Protein AF-A0A9X2KK76-F1 (afdb_monomer_lite)

pLDDT: mean 70.27, std 19.32, range [32.5, 95.31]

Foldseek 3Di:
DDDADPFHALQRLLVLLCVLCVVVVHDSQRLQVLVDVDSVVVSVVSNPGRGDDPLSVQQSVCVSVVHRRDDDPPPPPDDDDDDDDDDDDDDDDDDDDDDDDDDDDDDDDDDDDPDDDPPPPPPDDPDDDDDDPVVVVVVVVVPDDDDDDDDDDDDDPPDDPDDDDDDDD

Sequence (169 aa):
MTALPENPTGEQLIDALRVYGISTDRSLTTVARLLSPDPWTWINNIQRAEAPQPLTIARVAAVIAGETPPPQRKRTKYHPLAGTVPSPQPAPTPPAAVAAPAPARGKARPPAPVAAPPPRRDNRKPWTPPLTFEQQLERLQQGARLVEVRPLRRADHAFTLGGVGSGML

Organism: NCBI:txid2949092

Radius of gyration: 32.19 Å; chains: 1; bounding box: 77×58×58 Å

Secondary structure (DSSP, 8-state):
--PPPSS--HHHHHHHHHHHHHHTT--HHHHHHHH-SSHHHHHHHHHT-SS--HHHHHHHHHHHTTPPPPPP------------PPP---------------------PPPPP-PPPPP--------PPPPPHHHHHHHHHTTPPPPPPPPPPPPPTT-----------

Structure (mmCIF, N/CA/C/O backbone):
data_AF-A0A9X2KK76-F1
#
_entry.id   AF-A0A9X2KK76-F1
#
loop_
_atom_site.group_PDB
_atom_site.id
_atom_site.type_symbol
_atom_site.label_atom_id
_atom_site.label_alt_id
_atom_site.label_comp_id
_atom_site.label_asym_id
_atom_site.label_entity_id
_atom_site.label_seq_id
_atom_site.pdbx_PDB_ins_code
_atom_site.Cartn_x
_atom_site.Cartn_y
_atom_site.Cartn_z
_atom_site.occupancy
_atom_site.B_iso_or_equiv
_atom_site.auth_seq_id
_atom_site.auth_comp_id
_atom_site.auth_asym_id
_atom_site.auth_atom_id
_atom_site.pdbx_PDB_model_num
ATOM 1 N N . MET A 1 1 ? -14.941 6.636 12.648 1.00 54.25 1 MET A N 1
ATOM 2 C CA . MET A 1 1 ? -14.046 6.964 11.519 1.00 54.25 1 MET A CA 1
ATOM 3 C C . MET A 1 1 ? -12.806 7.618 12.100 1.00 54.25 1 MET A C 1
ATOM 5 O O . MET A 1 1 ? -12.943 8.652 12.737 1.00 54.25 1 MET A O 1
ATOM 9 N N . THR A 1 2 ? -11.638 6.983 12.000 1.00 62.31 2 THR A N 1
ATOM 10 C CA . THR A 1 2 ? -10.393 7.524 12.569 1.00 62.31 2 THR A CA 1
ATOM 11 C C . THR A 1 2 ? -9.871 8.610 11.634 1.00 62.31 2 THR A C 1
ATOM 13 O O . THR A 1 2 ? -9.440 8.304 10.524 1.00 62.31 2 THR A O 1
ATOM 16 N N . ALA A 1 3 ? -9.976 9.876 12.038 1.00 72.44 3 ALA A N 1
ATOM 17 C CA . ALA A 1 3 ? -9.419 10.987 11.273 1.00 72.44 3 ALA A CA 1
ATOM 18 C C . ALA A 1 3 ? -7.883 10.913 11.309 1.00 72.44 3 ALA A C 1
ATOM 20 O O . ALA A 1 3 ? -7.303 10.732 12.381 1.00 72.44 3 ALA A O 1
ATOM 21 N N . LEU A 1 4 ? -7.227 11.017 10.147 1.00 81.19 4 LEU A N 1
ATOM 22 C CA . LEU A 1 4 ? -5.766 11.093 10.083 1.00 81.19 4 LEU A CA 1
ATOM 23 C C . LEU A 1 4 ? -5.301 12.449 10.645 1.00 81.19 4 LEU A C 1
ATOM 25 O O . LEU A 1 4 ? -5.899 13.470 10.300 1.00 81.19 4 LEU A O 1
ATOM 29 N N . PRO A 1 5 ? -4.244 12.484 11.474 1.00 83.19 5 PRO A N 1
ATOM 30 C CA . PRO A 1 5 ? -3.634 13.740 11.902 1.00 83.19 5 PRO A CA 1
ATOM 31 C C . PRO A 1 5 ? -2.990 14.475 10.714 1.00 83.19 5 PRO A C 1
ATOM 33 O O . PRO A 1 5 ? -2.744 13.877 9.668 1.00 83.19 5 PRO A O 1
ATOM 36 N N . GLU A 1 6 ? -2.692 15.767 10.883 1.00 81.44 6 GLU A N 1
ATOM 37 C CA . GLU A 1 6 ? -2.176 16.639 9.811 1.00 81.44 6 GLU A CA 1
ATOM 38 C C . GLU A 1 6 ? -0.804 16.193 9.270 1.00 81.44 6 GLU A C 1
ATOM 40 O O . GLU A 1 6 ? -0.558 16.258 8.069 1.00 81.44 6 GLU A O 1
ATOM 45 N N . ASN A 1 7 ? 0.052 15.644 10.141 1.00 85.38 7 ASN A N 1
ATOM 46 C CA . ASN A 1 7 ? 1.339 15.039 9.788 1.00 85.38 7 ASN A CA 1
ATOM 47 C C . ASN A 1 7 ? 1.399 13.595 10.311 1.00 85.38 7 ASN A C 1
ATOM 49 O O . ASN A 1 7 ? 1.981 13.350 11.370 1.00 85.38 7 ASN A O 1
ATOM 53 N N . PRO A 1 8 ? 0.755 12.638 9.621 1.00 89.50 8 PRO A N 1
ATOM 54 C CA . PRO A 1 8 ? 0.704 11.264 10.080 1.00 89.50 8 PRO A CA 1
ATOM 55 C C . PRO A 1 8 ? 2.056 10.591 9.884 1.00 89.50 8 PRO A C 1
ATOM 57 O O . PRO A 1 8 ? 2.659 10.698 8.817 1.00 89.50 8 PRO A O 1
ATOM 60 N N . THR A 1 9 ? 2.509 9.844 10.884 1.00 93.88 9 THR A N 1
ATOM 61 C CA . THR A 1 9 ? 3.678 8.979 10.716 1.00 93.88 9 THR A CA 1
ATOM 62 C C . THR A 1 9 ? 3.337 7.796 9.815 1.00 93.88 9 THR A C 1
ATOM 64 O O . THR A 1 9 ? 2.172 7.440 9.604 1.00 93.88 9 THR A O 1
ATOM 67 N N . GLY A 1 10 ? 4.368 7.141 9.291 1.00 92.75 10 GLY A N 1
ATOM 68 C CA . GLY A 1 10 ? 4.218 5.911 8.531 1.00 92.75 10 GLY A CA 1
ATOM 69 C C . GLY A 1 10 ? 3.397 4.835 9.241 1.00 92.75 10 GLY A C 1
ATOM 70 O O . GLY A 1 10 ? 2.506 4.236 8.640 1.00 92.75 10 GLY A O 1
ATOM 71 N N . GLU A 1 11 ? 3.652 4.622 10.532 1.00 93.38 11 GLU A N 1
ATOM 72 C CA . GLU A 1 11 ? 2.912 3.659 11.355 1.00 93.38 11 GLU A CA 1
ATOM 73 C C . GLU A 1 11 ? 1.428 4.017 11.469 1.00 93.38 11 GLU A C 1
ATOM 75 O O . GLU A 1 11 ? 0.575 3.161 11.243 1.00 93.38 11 GLU A O 1
ATOM 80 N N . GLN A 1 12 ? 1.111 5.296 11.697 1.00 93.56 12 GLN A N 1
ATOM 81 C CA . GLN A 1 12 ? -0.272 5.772 11.787 1.00 93.56 12 GLN A CA 1
ATOM 82 C C . GLN A 1 12 ? -1.049 5.544 10.484 1.00 93.56 12 GLN A C 1
ATOM 84 O O . GLN A 1 12 ? -2.225 5.179 10.524 1.00 93.56 12 GLN A O 1
ATOM 89 N N . LEU A 1 13 ? -0.401 5.698 9.322 1.00 93.81 13 LEU A N 1
ATOM 90 C CA . LEU A 1 13 ? -1.020 5.370 8.034 1.00 93.81 13 LEU A CA 1
ATOM 91 C C . LEU A 1 13 ? -1.346 3.875 7.921 1.00 93.81 13 LEU A C 1
ATOM 93 O O . LEU A 1 13 ? -2.413 3.512 7.424 1.00 93.81 13 LEU A O 1
ATOM 97 N N . ILE A 1 14 ? -0.443 3.000 8.369 1.00 94.62 14 ILE A N 1
ATOM 98 C CA . ILE A 1 14 ? -0.654 1.548 8.315 1.00 94.62 14 I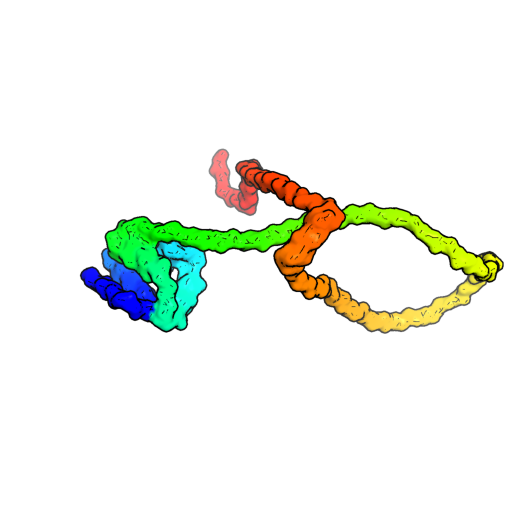LE A CA 1
ATOM 99 C C . ILE A 1 14 ? -1.748 1.113 9.288 1.00 94.62 14 ILE A C 1
ATOM 101 O O . ILE A 1 14 ? -2.596 0.298 8.917 1.00 94.62 14 ILE A O 1
ATOM 105 N N . ASP A 1 15 ? -1.778 1.671 10.493 1.00 94.44 15 ASP A N 1
ATOM 106 C CA . ASP A 1 15 ? -2.819 1.369 11.473 1.00 94.44 15 ASP A CA 1
ATOM 107 C C . ASP A 1 15 ? -4.195 1.830 10.992 1.00 94.44 15 ASP A C 1
ATOM 109 O O . ASP A 1 15 ? -5.159 1.066 11.073 1.00 94.44 15 ASP A O 1
ATOM 113 N N . ALA A 1 16 ? -4.289 3.012 10.377 1.00 93.94 16 ALA A N 1
ATOM 114 C CA . ALA A 1 16 ? -5.531 3.477 9.768 1.00 93.94 16 ALA A CA 1
ATOM 115 C C . ALA A 1 16 ? -6.031 2.518 8.670 1.00 93.94 16 ALA A C 1
ATOM 117 O O . ALA A 1 16 ? -7.217 2.183 8.626 1.00 93.94 16 ALA A O 1
ATOM 118 N N . LEU A 1 17 ? -5.128 2.003 7.827 1.00 94.00 17 LEU A N 1
ATOM 119 C CA . LEU A 1 17 ? -5.468 1.000 6.813 1.00 94.00 17 LEU A CA 1
ATOM 120 C C . LEU A 1 17 ? -5.881 -0.347 7.417 1.00 94.00 17 LEU A C 1
ATOM 122 O O . LEU A 1 17 ? -6.753 -1.012 6.859 1.00 94.00 17 LEU A O 1
ATOM 126 N N . ARG A 1 18 ? -5.289 -0.765 8.542 1.00 95.00 18 ARG A N 1
ATOM 127 C CA . ARG A 1 18 ? -5.706 -1.985 9.256 1.00 95.00 18 ARG A CA 1
ATOM 128 C C . ARG A 1 18 ? -7.113 -1.844 9.812 1.00 95.00 18 ARG A C 1
ATOM 130 O O . ARG A 1 18 ? -7.930 -2.729 9.584 1.00 95.00 18 ARG A O 1
ATOM 137 N N . VAL A 1 19 ? -7.404 -0.733 10.489 1.00 94.19 19 VAL A N 1
ATOM 138 C CA . VAL A 1 19 ? -8.742 -0.441 11.025 1.00 94.19 19 VAL A CA 1
ATOM 139 C C . VAL A 1 19 ? -9.772 -0.427 9.897 1.00 94.19 19 VAL A C 1
ATOM 141 O O . VAL A 1 19 ? -10.819 -1.064 10.005 1.00 94.19 19 VAL A O 1
ATOM 144 N N . TYR A 1 20 ? -9.450 0.228 8.781 1.00 93.50 20 TYR A N 1
ATOM 145 C CA . TYR A 1 20 ? -10.302 0.229 7.596 1.00 93.50 20 TYR A CA 1
ATOM 146 C C . TYR A 1 20 ? -10.505 -1.183 7.021 1.00 93.50 20 TYR A C 1
ATOM 148 O O . TYR A 1 20 ? -11.634 -1.578 6.725 1.00 93.50 20 TYR A O 1
ATOM 156 N N . GLY A 1 21 ? -9.437 -1.976 6.912 1.00 93.06 21 GLY A N 1
ATOM 157 C CA . GLY A 1 21 ? -9.505 -3.369 6.468 1.00 93.06 21 GLY A CA 1
ATOM 158 C C . GLY A 1 21 ? -10.448 -4.208 7.329 1.00 93.06 21 GLY A C 1
ATOM 159 O O . GLY A 1 21 ? -11.334 -4.862 6.791 1.00 93.06 21 GLY A O 1
ATOM 160 N N . ILE A 1 22 ? -10.345 -4.102 8.657 1.00 94.44 22 ILE A N 1
ATOM 161 C CA . ILE A 1 22 ? -11.247 -4.788 9.596 1.00 94.44 22 ILE A CA 1
ATOM 162 C C . ILE A 1 22 ? -12.703 -4.366 9.357 1.00 94.44 22 ILE A C 1
ATOM 164 O O . ILE A 1 22 ? -13.577 -5.220 9.268 1.00 94.44 22 ILE A O 1
ATOM 168 N N . SER A 1 23 ? -12.970 -3.066 9.187 1.00 93.31 23 SER A N 1
ATOM 169 C CA . SER A 1 23 ? -14.337 -2.571 8.951 1.00 93.31 23 SER A CA 1
ATOM 170 C C . SER A 1 23 ? -14.952 -3.009 7.619 1.00 93.31 23 SER A C 1
ATOM 172 O O . SER A 1 23 ? -16.171 -3.015 7.482 1.00 93.31 23 SER A O 1
ATOM 174 N N . THR A 1 24 ? -14.121 -3.369 6.639 1.00 92.62 24 THR A N 1
ATOM 175 C CA . THR A 1 24 ? -14.552 -3.777 5.293 1.00 92.62 24 THR A CA 1
ATOM 176 C C . THR A 1 24 ? -14.389 -5.274 5.041 1.00 92.62 24 THR A C 1
ATOM 178 O O . THR A 1 24 ? -14.591 -5.716 3.911 1.00 92.62 24 THR A O 1
ATOM 181 N N . ASP A 1 25 ? -14.017 -6.038 6.073 1.00 95.31 25 ASP A N 1
ATOM 182 C CA . ASP A 1 25 ? -13.665 -7.460 6.002 1.00 95.31 25 ASP A CA 1
ATOM 183 C C . ASP A 1 25 ? -12.613 -7.767 4.916 1.00 95.31 25 ASP A C 1
ATOM 185 O O . ASP A 1 25 ? -12.691 -8.715 4.134 1.00 95.31 25 ASP A O 1
ATOM 189 N N . ARG A 1 26 ? -11.604 -6.895 4.818 1.00 93.88 26 ARG A N 1
ATOM 190 C CA . ARG A 1 26 ? -10.489 -7.012 3.874 1.00 93.88 26 ARG A CA 1
ATOM 191 C C . ARG A 1 26 ? -9.169 -7.088 4.613 1.00 93.88 26 ARG A C 1
ATOM 193 O O . ARG A 1 26 ? -8.888 -6.330 5.538 1.00 93.88 26 ARG A O 1
ATOM 200 N N . SER A 1 27 ? -8.285 -7.953 4.125 1.00 94.44 27 SER A N 1
ATOM 201 C CA . SER A 1 27 ? -6.917 -7.997 4.631 1.00 94.44 27 SER A CA 1
ATOM 202 C C . SER A 1 27 ? -6.153 -6.715 4.281 1.00 94.44 27 SER A C 1
ATOM 204 O O . SER A 1 27 ? -6.342 -6.134 3.206 1.00 94.44 27 SER A O 1
ATOM 206 N N . LEU A 1 28 ? -5.218 -6.316 5.152 1.00 93.44 28 LEU A N 1
ATOM 207 C CA . LEU A 1 28 ? -4.330 -5.167 4.928 1.00 93.44 28 LEU A CA 1
ATOM 208 C C . LEU A 1 28 ? -3.657 -5.225 3.549 1.00 93.44 28 LEU A C 1
ATOM 210 O O . LEU A 1 28 ? -3.589 -4.226 2.840 1.00 93.44 28 LEU A O 1
ATOM 214 N N . THR A 1 29 ? -3.197 -6.408 3.140 1.00 93.62 29 THR A N 1
ATOM 215 C CA . THR A 1 29 ? -2.548 -6.619 1.841 1.00 93.62 29 THR A CA 1
ATOM 216 C C . THR A 1 29 ? -3.493 -6.337 0.672 1.00 93.62 29 THR A C 1
ATOM 218 O O . THR A 1 29 ? -3.061 -5.785 -0.338 1.00 93.62 29 THR A O 1
ATOM 221 N N . THR A 1 30 ? -4.778 -6.682 0.799 1.00 94.25 30 THR A N 1
ATOM 222 C CA . THR A 1 30 ? -5.793 -6.429 -0.237 1.00 94.25 30 THR A CA 1
ATOM 223 C C . THR A 1 30 ? -6.037 -4.937 -0.403 1.00 94.25 30 THR A C 1
ATOM 225 O O . THR A 1 30 ? -6.051 -4.438 -1.526 1.00 94.25 30 THR A O 1
ATOM 228 N N . VAL A 1 31 ? -6.147 -4.207 0.707 1.00 93.12 31 VAL A N 1
ATOM 229 C CA . VAL A 1 31 ? -6.288 -2.746 0.692 1.00 93.12 31 VAL A CA 1
ATOM 230 C C . VAL A 1 31 ? -5.020 -2.088 0.130 1.00 93.12 31 VAL A C 1
ATOM 232 O O . VAL A 1 31 ? -5.096 -1.232 -0.747 1.00 93.12 31 VAL A O 1
ATOM 235 N N . ALA A 1 32 ? -3.837 -2.546 0.545 1.00 92.81 32 ALA A N 1
ATOM 236 C CA . ALA A 1 32 ? -2.559 -2.017 0.073 1.00 92.81 32 ALA A CA 1
ATOM 237 C C . ALA A 1 32 ? -2.323 -2.234 -1.433 1.00 92.81 32 ALA A C 1
ATOM 239 O O . ALA A 1 32 ? -1.654 -1.415 -2.063 1.00 92.81 32 ALA A O 1
ATOM 240 N N . ARG A 1 33 ? -2.896 -3.279 -2.046 1.00 92.75 33 ARG A N 1
ATOM 241 C CA . ARG A 1 33 ? -2.832 -3.490 -3.507 1.00 92.75 33 ARG A CA 1
ATOM 242 C C . ARG A 1 33 ? -3.523 -2.390 -4.313 1.00 92.75 33 ARG A C 1
ATOM 244 O O . ARG A 1 33 ? -3.124 -2.137 -5.444 1.00 92.75 33 ARG A O 1
ATOM 251 N N . LEU A 1 34 ? -4.513 -1.705 -3.737 1.00 90.81 34 LEU A N 1
ATOM 252 C CA . LEU A 1 34 ? -5.137 -0.529 -4.360 1.00 90.81 34 LEU A CA 1
ATOM 253 C C . LEU A 1 34 ? -4.157 0.650 -4.436 1.00 90.81 34 LEU A C 1
ATOM 255 O O . LEU A 1 34 ? -4.257 1.522 -5.299 1.00 90.81 34 LEU A O 1
ATOM 259 N N . LEU A 1 35 ? -3.188 0.667 -3.521 1.00 90.94 35 LEU A N 1
ATOM 260 C CA . LEU A 1 35 ? -2.215 1.733 -3.359 1.00 90.94 35 LEU A CA 1
ATOM 261 C C . LEU A 1 35 ? -0.872 1.416 -4.015 1.00 90.94 35 LEU A C 1
ATOM 263 O O . LEU A 1 35 ? -0.148 2.337 -4.379 1.00 90.94 35 LEU A O 1
ATOM 267 N N . SER A 1 36 ? -0.488 0.159 -4.182 1.00 89.94 36 SER A N 1
ATOM 268 C CA . SER A 1 36 ? 0.805 -0.191 -4.764 1.00 89.94 36 SER A CA 1
ATOM 269 C C . SER A 1 36 ? 0.742 -1.543 -5.466 1.00 89.94 36 SER A C 1
ATOM 271 O O . SER A 1 36 ? 0.139 -2.468 -4.920 1.00 89.94 36 SER A O 1
ATOM 273 N N . PRO A 1 37 ? 1.411 -1.705 -6.625 1.00 88.62 37 PRO A N 1
ATOM 274 C CA . PRO A 1 37 ? 1.555 -3.014 -7.259 1.00 88.62 37 PRO A CA 1
ATOM 275 C C . PRO A 1 37 ? 2.308 -4.009 -6.364 1.00 88.62 37 PRO A C 1
ATOM 277 O O . PRO A 1 37 ? 1.961 -5.186 -6.333 1.00 88.62 37 PRO A O 1
ATOM 280 N N . ASP A 1 38 ? 3.276 -3.518 -5.584 1.00 92.00 38 ASP A N 1
ATOM 281 C CA . ASP A 1 38 ? 4.051 -4.302 -4.622 1.00 92.00 38 ASP A CA 1
ATOM 282 C C . ASP A 1 38 ? 3.655 -3.888 -3.191 1.00 92.00 38 ASP A C 1
ATOM 284 O O . ASP A 1 38 ? 4.259 -2.968 -2.622 1.00 92.00 38 ASP A O 1
ATOM 288 N N . PRO A 1 39 ? 2.611 -4.501 -2.597 1.00 92.12 39 PRO A N 1
ATOM 289 C CA . PRO A 1 39 ? 2.042 -4.045 -1.330 1.00 92.12 39 PRO A CA 1
ATOM 290 C C . PRO A 1 39 ? 3.001 -4.234 -0.150 1.00 92.12 39 PRO A C 1
ATOM 292 O O . PRO A 1 39 ? 3.112 -3.342 0.679 1.00 92.12 39 PRO A O 1
ATOM 295 N N . TRP A 1 40 ? 3.744 -5.343 -0.079 1.00 92.94 40 TRP A N 1
ATOM 296 C CA . TRP A 1 40 ? 4.627 -5.632 1.060 1.00 92.94 40 TRP A CA 1
ATOM 297 C C . TRP A 1 40 ? 5.815 -4.677 1.161 1.00 92.94 40 TRP A C 1
ATOM 299 O O . TRP A 1 40 ? 6.088 -4.131 2.227 1.00 92.94 40 TRP A O 1
ATOM 309 N N . THR A 1 41 ? 6.501 -4.432 0.045 1.00 92.12 41 THR A N 1
ATOM 310 C CA . THR A 1 41 ? 7.612 -3.475 -0.003 1.00 92.12 41 THR A CA 1
ATOM 311 C C . THR A 1 41 ? 7.129 -2.069 0.331 1.00 92.12 41 THR A C 1
ATOM 313 O O . THR A 1 41 ? 7.791 -1.347 1.069 1.00 92.12 41 THR A O 1
ATOM 316 N N . TRP A 1 42 ? 5.954 -1.689 -0.171 1.00 92.69 42 TRP A N 1
ATOM 317 C CA . TRP A 1 42 ? 5.350 -0.394 0.113 1.00 92.69 42 TRP A CA 1
ATOM 318 C C . TRP A 1 42 ? 4.958 -0.241 1.589 1.00 92.69 42 TRP A C 1
ATOM 320 O O . TRP A 1 42 ? 5.333 0.762 2.190 1.00 92.69 42 TRP A O 1
ATOM 330 N N . ILE A 1 43 ? 4.301 -1.245 2.188 1.00 94.06 43 ILE A N 1
ATOM 331 C CA . ILE A 1 43 ? 3.951 -1.260 3.619 1.00 94.06 43 ILE A CA 1
ATOM 332 C C . ILE A 1 43 ? 5.214 -1.094 4.466 1.00 94.06 43 ILE A C 1
ATOM 334 O O . ILE A 1 43 ? 5.265 -0.201 5.302 1.00 94.06 43 ILE A O 1
ATOM 338 N N . ASN A 1 44 ? 6.256 -1.890 4.208 1.00 92.94 44 ASN A N 1
ATOM 339 C CA . ASN A 1 44 ? 7.500 -1.836 4.981 1.00 92.94 44 ASN A CA 1
ATOM 340 C C . ASN A 1 44 ? 8.215 -0.486 4.847 1.00 92.94 44 ASN A C 1
ATOM 342 O O . ASN A 1 44 ? 8.744 0.036 5.827 1.00 92.94 44 ASN A O 1
ATOM 346 N N . ASN A 1 45 ? 8.240 0.083 3.640 1.00 91.88 45 ASN A N 1
ATOM 347 C CA . ASN A 1 45 ? 8.865 1.381 3.397 1.00 91.88 45 ASN A CA 1
ATOM 348 C C . ASN A 1 45 ? 8.103 2.512 4.084 1.00 91.88 45 ASN A C 1
ATOM 350 O O . ASN A 1 45 ? 8.728 3.422 4.618 1.00 91.88 45 ASN A O 1
ATOM 354 N N . ILE A 1 46 ? 6.771 2.457 4.072 1.00 92.50 46 ILE A N 1
ATOM 355 C CA . ILE A 1 46 ? 5.949 3.450 4.759 1.00 92.50 46 ILE A CA 1
ATOM 356 C C . ILE A 1 46 ? 6.072 3.300 6.254 1.00 92.50 46 ILE A C 1
ATOM 358 O O . ILE A 1 46 ? 6.290 4.303 6.906 1.00 92.50 46 ILE A O 1
ATOM 362 N N . GLN A 1 47 ? 5.994 2.089 6.795 1.00 91.62 47 GLN A N 1
ATOM 363 C CA . GLN A 1 47 ? 6.067 1.874 8.237 1.00 91.62 47 GLN A CA 1
ATOM 364 C C . GLN A 1 47 ? 7.356 2.451 8.844 1.00 91.62 47 GLN A C 1
ATOM 366 O O . GLN A 1 47 ? 7.336 2.960 9.954 1.00 91.62 47 GLN A O 1
ATOM 371 N N . ARG A 1 48 ? 8.465 2.424 8.094 1.00 88.38 48 ARG A N 1
ATOM 372 C CA . ARG A 1 48 ? 9.757 2.999 8.504 1.00 88.38 48 ARG A CA 1
ATOM 373 C C . ARG A 1 48 ? 9.877 4.509 8.279 1.00 88.38 48 ARG A C 1
ATOM 375 O O . ARG A 1 48 ? 10.881 5.092 8.674 1.00 88.38 48 ARG A O 1
ATOM 382 N N . ALA A 1 49 ? 8.929 5.132 7.586 1.00 90.19 49 ALA A N 1
ATOM 383 C CA . ALA A 1 49 ? 8.987 6.548 7.262 1.00 90.19 49 ALA A CA 1
ATOM 384 C C . ALA A 1 49 ? 8.452 7.389 8.427 1.00 90.19 49 ALA A C 1
ATOM 386 O O . ALA A 1 49 ? 7.279 7.293 8.786 1.00 90.19 49 ALA A O 1
ATOM 387 N N . GLU A 1 50 ? 9.296 8.269 8.962 1.00 88.00 50 GLU A N 1
ATOM 388 C CA . GLU A 1 50 ? 8.885 9.253 9.971 1.00 88.00 50 GLU A CA 1
ATOM 389 C C . GLU A 1 50 ? 7.904 10.277 9.383 1.00 88.00 50 GLU A C 1
ATOM 391 O O . GLU A 1 50 ? 6.893 10.593 10.004 1.00 88.00 50 GLU A O 1
ATOM 396 N N . ALA A 1 51 ? 8.162 10.725 8.149 1.00 90.00 51 ALA A N 1
ATOM 397 C CA . ALA A 1 51 ? 7.334 11.679 7.416 1.00 90.00 51 ALA A CA 1
ATOM 398 C C . ALA A 1 51 ? 7.002 11.143 6.004 1.00 90.00 51 ALA A C 1
ATOM 400 O O . ALA A 1 51 ? 7.813 11.262 5.076 1.00 90.00 51 ALA A O 1
ATOM 401 N N . PRO A 1 52 ? 5.835 10.505 5.809 1.00 88.56 52 PRO A N 1
ATOM 402 C CA . PRO A 1 52 ? 5.406 10.023 4.505 1.00 88.56 52 PRO A CA 1
ATOM 403 C C . PRO A 1 52 ? 5.118 11.181 3.539 1.00 88.56 52 PRO A C 1
ATOM 405 O O . PRO A 1 52 ? 4.677 12.261 3.917 1.00 88.56 52 PRO A O 1
ATOM 408 N N . GLN A 1 53 ? 5.347 10.934 2.248 1.00 89.00 53 GLN A N 1
ATOM 409 C CA . GLN A 1 53 ? 5.101 11.921 1.193 1.00 89.00 53 GLN A CA 1
ATOM 410 C C . GLN A 1 53 ? 3.625 12.371 1.173 1.00 89.00 53 GLN A C 1
ATOM 412 O O . GLN A 1 53 ? 2.746 11.512 1.295 1.00 89.00 53 GLN A O 1
ATOM 417 N N . PRO A 1 54 ? 3.318 13.652 0.884 1.00 88.94 54 PRO A N 1
ATOM 418 C CA . PRO A 1 54 ? 1.938 14.152 0.831 1.00 88.94 54 PRO A CA 1
ATOM 419 C C . PRO A 1 54 ? 1.030 13.357 -0.114 1.00 88.94 54 PRO A C 1
ATOM 421 O O . PRO A 1 54 ? -0.123 13.073 0.202 1.00 88.94 54 PRO A O 1
ATOM 424 N N . LEU A 1 55 ? 1.569 12.905 -1.253 1.00 90.56 55 LEU A N 1
ATOM 425 C CA . LEU A 1 55 ? 0.834 12.049 -2.188 1.00 90.56 55 LEU A CA 1
ATOM 426 C C . LEU A 1 55 ? 0.447 10.702 -1.558 1.00 90.56 55 LEU A C 1
ATOM 428 O O . LEU A 1 55 ? -0.625 10.176 -1.836 1.00 90.56 55 LEU A O 1
ATOM 432 N N . THR A 1 56 ? 1.312 10.124 -0.729 1.00 91.88 56 THR A N 1
ATOM 433 C CA . THR A 1 56 ? 1.017 8.877 -0.015 1.00 91.88 56 THR A CA 1
ATOM 434 C C . THR A 1 56 ? -0.121 9.091 0.975 1.00 91.88 56 THR A C 1
ATOM 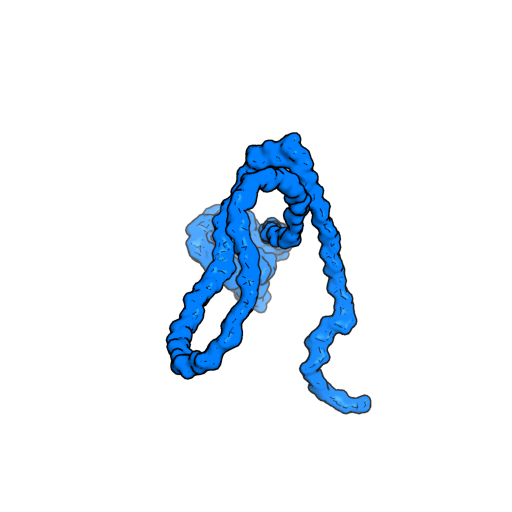436 O O . THR A 1 56 ? -1.055 8.292 0.988 1.00 91.88 56 THR A O 1
ATOM 439 N N . ILE A 1 57 ? -0.078 10.190 1.733 1.00 91.94 57 ILE A N 1
ATOM 440 C CA . ILE A 1 57 ? -1.120 10.568 2.695 1.00 91.94 57 ILE A CA 1
ATOM 441 C C . ILE A 1 57 ? -2.463 10.736 1.977 1.00 91.94 57 ILE A C 1
ATOM 443 O O . ILE A 1 57 ? -3.436 10.083 2.344 1.00 91.94 57 ILE A O 1
ATOM 447 N N . ALA A 1 58 ? -2.499 11.517 0.893 1.00 91.38 58 ALA A N 1
ATOM 448 C CA . ALA A 1 58 ? -3.710 11.745 0.105 1.00 91.38 58 ALA A CA 1
ATOM 449 C C . ALA A 1 58 ? -4.319 10.442 -0.438 1.00 91.38 58 ALA A C 1
ATOM 451 O O . ALA A 1 58 ? -5.535 10.270 -0.454 1.00 91.38 58 ALA A O 1
ATOM 452 N N . ARG A 1 59 ? -3.482 9.485 -0.855 1.00 92.44 59 ARG A N 1
ATOM 453 C CA . ARG A 1 59 ? -3.953 8.185 -1.355 1.00 92.44 59 ARG A CA 1
ATOM 454 C C . ARG A 1 59 ? -4.539 7.312 -0.254 1.00 92.44 59 ARG A C 1
ATOM 456 O O . ARG A 1 59 ? -5.547 6.655 -0.492 1.00 92.44 59 ARG A O 1
ATOM 463 N N . VAL A 1 60 ? -3.924 7.304 0.927 1.00 92.06 60 VAL A N 1
ATOM 464 C CA . VAL A 1 60 ? -4.462 6.591 2.093 1.00 92.06 60 VAL A CA 1
ATOM 465 C C . VAL A 1 60 ? -5.787 7.215 2.529 1.00 92.06 60 VAL A C 1
ATOM 467 O O . VAL A 1 60 ? -6.755 6.485 2.730 1.00 92.06 60 VAL A O 1
ATOM 470 N N . ALA A 1 61 ? -5.861 8.546 2.587 1.00 91.62 61 ALA A N 1
ATOM 471 C CA . ALA A 1 61 ? -7.086 9.269 2.910 1.00 91.62 61 ALA A CA 1
ATOM 472 C C . ALA A 1 61 ? -8.227 8.937 1.933 1.00 91.62 61 ALA A C 1
ATOM 474 O O . ALA A 1 61 ? -9.317 8.590 2.380 1.00 91.62 61 ALA A O 1
ATOM 475 N N . ALA A 1 62 ? -7.957 8.940 0.622 1.00 91.81 62 ALA A N 1
ATOM 476 C CA . ALA A 1 62 ? -8.940 8.566 -0.397 1.00 91.81 62 ALA A CA 1
ATOM 477 C C . ALA A 1 62 ? -9.481 7.141 -0.186 1.00 91.81 62 ALA A C 1
ATOM 479 O O . ALA A 1 62 ? -10.688 6.930 -0.210 1.00 91.81 62 ALA A O 1
ATOM 480 N N . VAL A 1 63 ? -8.610 6.165 0.099 1.00 92.19 63 VAL A N 1
ATOM 481 C CA . VAL A 1 63 ? -9.043 4.779 0.352 1.00 92.19 63 VAL A CA 1
ATOM 482 C C . VAL A 1 63 ? -9.925 4.675 1.594 1.00 92.19 63 VAL A C 1
ATOM 484 O O . VAL A 1 63 ? -10.942 3.989 1.557 1.00 92.19 63 VAL A O 1
ATOM 487 N N . ILE A 1 64 ? -9.572 5.371 2.675 1.00 90.88 64 ILE A N 1
ATOM 488 C CA . ILE A 1 64 ? -10.369 5.373 3.911 1.00 90.88 64 ILE A CA 1
ATOM 489 C C . ILE A 1 64 ? -11.734 6.037 3.683 1.00 90.88 64 ILE A C 1
ATOM 491 O O . ILE A 1 64 ? -12.735 5.571 4.224 1.00 90.88 64 ILE A O 1
ATOM 495 N N . ALA A 1 65 ? -11.788 7.076 2.847 1.00 90.25 65 ALA A N 1
ATOM 496 C CA . ALA A 1 65 ? -13.027 7.723 2.420 1.00 90.25 65 ALA A CA 1
ATOM 497 C C . ALA A 1 65 ? -13.865 6.867 1.445 1.00 90.25 65 ALA A C 1
ATOM 499 O O . ALA A 1 65 ? -15.005 7.217 1.151 1.00 90.25 65 ALA A O 1
ATOM 500 N N . GLY A 1 66 ? -13.333 5.740 0.955 1.00 88.19 66 GLY A N 1
ATOM 501 C CA . GLY A 1 66 ? -13.985 4.904 -0.057 1.00 88.19 66 GLY A CA 1
ATOM 502 C C . GLY A 1 66 ? -13.893 5.464 -1.481 1.00 88.19 66 GLY A C 1
ATOM 503 O O . GLY A 1 66 ? -14.590 4.989 -2.375 1.00 88.19 66 GLY A O 1
ATOM 504 N N . GLU A 1 67 ? -13.034 6.455 -1.707 1.00 89.00 67 GLU A N 1
ATOM 505 C CA . GLU A 1 67 ? -12.791 7.074 -3.005 1.00 89.00 67 GLU A CA 1
ATOM 506 C C . GLU A 1 67 ? -11.709 6.333 -3.802 1.00 89.00 67 GLU A C 1
ATOM 508 O O . GLU A 1 67 ? -10.910 5.548 -3.281 1.00 89.00 67 GLU A O 1
ATOM 513 N N . THR A 1 68 ? -11.654 6.606 -5.107 1.00 87.50 68 THR A N 1
ATOM 514 C CA . THR A 1 68 ? -10.586 6.065 -5.954 1.00 87.50 68 THR A CA 1
ATOM 515 C C . THR A 1 68 ? -9.281 6.819 -5.674 1.00 87.50 68 THR A C 1
ATOM 517 O O . THR A 1 68 ? -9.242 8.038 -5.846 1.00 87.50 68 THR A O 1
ATOM 520 N N . PRO A 1 69 ? -8.189 6.137 -5.278 1.00 88.25 69 PRO A N 1
ATOM 521 C CA . PRO A 1 69 ? -6.940 6.812 -4.955 1.00 88.25 69 PRO A CA 1
ATOM 522 C C . PRO A 1 69 ? -6.325 7.462 -6.203 1.00 88.25 69 PRO A C 1
ATOM 524 O O . PRO A 1 69 ? -6.375 6.876 -7.291 1.00 88.25 69 PRO A O 1
ATOM 527 N N . PRO A 1 70 ? -5.673 8.633 -6.069 1.00 85.06 70 PRO A N 1
ATOM 528 C CA . PRO A 1 70 ? -5.062 9.302 -7.205 1.00 85.06 70 PRO A CA 1
ATOM 529 C C . PRO A 1 70 ? -3.987 8.429 -7.873 1.00 85.06 70 PRO A C 1
ATOM 531 O O . PRO A 1 70 ? -3.326 7.607 -7.209 1.00 85.06 70 PRO A O 1
ATOM 534 N N . PRO A 1 71 ? -3.800 8.600 -9.198 1.00 83.25 71 PRO A N 1
ATOM 535 C CA . PRO A 1 71 ? -2.947 7.739 -9.994 1.00 83.25 71 PRO A CA 1
ATOM 536 C C . PRO A 1 71 ? -1.504 7.798 -9.505 1.00 83.25 71 PRO A C 1
ATOM 538 O O . PRO A 1 71 ? -0.909 8.859 -9.305 1.00 83.25 71 PRO A O 1
ATOM 541 N N . GLN A 1 72 ? -0.916 6.619 -9.343 1.00 72.31 72 GLN A N 1
ATOM 542 C CA . GLN A 1 72 ? 0.489 6.496 -9.003 1.00 72.31 72 GLN A CA 1
ATOM 543 C C . GLN A 1 72 ? 1.318 6.890 -10.230 1.00 72.31 72 GLN A C 1
ATOM 545 O O . GLN A 1 72 ? 1.152 6.312 -11.308 1.00 72.31 72 GLN A O 1
ATOM 550 N N . ARG A 1 73 ? 2.231 7.859 -10.083 1.00 67.50 73 ARG A N 1
ATOM 551 C CA . ARG A 1 73 ? 3.219 8.150 -11.128 1.00 67.50 73 ARG A CA 1
ATOM 552 C C . ARG A 1 73 ? 4.064 6.895 -11.335 1.00 67.50 73 ARG A C 1
ATOM 554 O O . ARG A 1 73 ? 4.927 6.582 -10.517 1.00 67.50 73 ARG A O 1
ATOM 561 N N . LYS A 1 74 ? 3.797 6.149 -12.410 1.00 61.62 74 LYS A N 1
ATOM 562 C CA . LYS A 1 74 ? 4.629 5.010 -12.798 1.00 61.62 74 LYS A CA 1
ATOM 563 C C . LYS A 1 74 ? 6.033 5.551 -13.045 1.00 61.62 74 LYS A C 1
ATOM 565 O O . LYS A 1 74 ? 6.236 6.348 -13.956 1.00 61.62 74 LYS A O 1
ATOM 570 N N . ARG A 1 75 ? 7.002 5.128 -12.230 1.00 55.25 75 ARG A N 1
ATOM 571 C CA . ARG A 1 75 ? 8.416 5.288 -12.568 1.00 55.25 75 ARG A CA 1
ATOM 572 C C . ARG A 1 75 ? 8.646 4.456 -13.824 1.00 55.25 75 ARG A C 1
ATOM 574 O O . ARG A 1 75 ? 8.719 3.231 -13.750 1.00 55.25 75 ARG A O 1
ATOM 581 N N . THR A 1 76 ? 8.702 5.103 -14.979 1.00 50.94 76 THR A N 1
ATOM 582 C CA . THR A 1 76 ? 9.196 4.494 -16.209 1.00 50.94 76 THR A CA 1
ATOM 583 C C . THR A 1 76 ? 10.624 4.038 -15.932 1.00 50.94 76 THR A C 1
ATOM 585 O O . THR A 1 76 ? 11.542 4.848 -15.816 1.00 50.94 76 THR A O 1
ATOM 588 N N . LYS A 1 77 ? 10.814 2.727 -15.739 1.00 52.84 77 LYS A N 1
ATOM 589 C CA . LYS A 1 77 ? 12.145 2.122 -15.759 1.00 52.84 77 LYS A CA 1
ATOM 590 C C . LYS A 1 77 ? 12.678 2.332 -17.173 1.00 52.84 77 LYS A C 1
ATOM 592 O O . LYS A 1 77 ? 12.180 1.715 -18.110 1.00 52.84 77 LYS A O 1
ATOM 597 N N . TYR A 1 78 ? 13.644 3.229 -17.331 1.00 47.53 78 TYR A N 1
ATOM 598 C CA . TYR A 1 78 ? 14.425 3.311 -18.558 1.00 47.53 78 TYR A CA 1
ATOM 599 C C . TYR A 1 78 ? 15.124 1.958 -18.762 1.00 47.53 78 TYR A C 1
ATOM 601 O O . TYR A 1 78 ? 16.020 1.599 -18.002 1.00 47.53 78 TYR A O 1
ATOM 609 N N . HIS A 1 79 ? 14.685 1.192 -19.759 1.00 47.03 79 HIS A N 1
ATOM 610 C CA . HIS A 1 79 ? 15.457 0.090 -20.324 1.00 47.03 79 HIS A CA 1
ATOM 611 C C . HIS A 1 79 ? 16.390 0.685 -21.388 1.00 47.03 79 HIS A C 1
ATOM 613 O O . HIS A 1 79 ? 15.879 1.162 -22.402 1.00 47.03 79 HIS A O 1
ATOM 619 N N . PRO A 1 80 ? 17.726 0.675 -21.231 1.00 48.53 80 PRO A N 1
ATOM 620 C CA . PRO A 1 80 ? 18.595 0.921 -22.370 1.00 48.53 80 PRO A CA 1
ATOM 621 C C . PRO A 1 80 ? 18.613 -0.353 -23.230 1.00 48.53 80 PRO A C 1
ATOM 623 O O . PRO A 1 80 ? 19.089 -1.401 -22.794 1.00 48.53 80 PRO A O 1
ATOM 626 N N . LEU A 1 81 ? 18.039 -0.288 -24.433 1.00 49.31 81 LEU A N 1
ATOM 627 C CA . LEU A 1 81 ? 18.167 -1.342 -25.442 1.00 49.31 81 LEU A CA 1
ATOM 628 C C . LEU A 1 81 ? 19.576 -1.319 -26.059 1.00 49.31 81 LEU A C 1
ATOM 630 O O . LEU A 1 81 ? 20.204 -0.273 -26.198 1.00 49.31 81 LEU A O 1
ATOM 634 N N . ALA A 1 82 ? 20.064 -2.506 -26.398 1.00 46.34 82 ALA A N 1
ATOM 635 C CA . ALA A 1 82 ? 21.376 -2.782 -26.966 1.00 46.34 82 ALA A CA 1
ATOM 636 C C . ALA A 1 82 ? 21.515 -2.411 -28.465 1.00 46.34 82 ALA A C 1
ATOM 638 O O . ALA A 1 82 ? 20.543 -2.519 -29.206 1.00 46.34 82 ALA A O 1
ATOM 639 N N . GLY A 1 83 ? 22.761 -2.118 -28.894 1.00 48.12 83 GLY A N 1
ATOM 640 C CA . GLY A 1 83 ? 23.252 -2.047 -30.297 1.00 48.12 83 GLY A CA 1
ATOM 641 C C . GLY A 1 83 ? 23.069 -0.669 -30.960 1.00 48.12 83 GLY A C 1
ATOM 642 O O . GLY A 1 83 ? 22.023 -0.069 -30.792 1.00 48.12 83 GLY A O 1
ATOM 643 N N . THR A 1 84 ? 23.998 -0.052 -31.707 1.00 41.78 84 THR A N 1
ATOM 644 C CA . THR A 1 84 ? 24.997 -0.569 -32.664 1.00 41.78 84 THR A CA 1
ATOM 645 C C . THR A 1 84 ? 25.963 0.580 -33.039 1.00 41.78 84 THR A C 1
ATOM 647 O O . THR A 1 84 ? 25.510 1.700 -33.258 1.00 41.78 84 THR A O 1
ATOM 650 N N . VAL A 1 85 ? 27.277 0.332 -33.123 1.00 51.28 85 VAL A N 1
ATOM 651 C CA . VAL A 1 85 ? 28.306 1.299 -33.584 1.00 51.28 85 VAL A CA 1
ATOM 652 C C . VAL A 1 85 ? 28.599 1.052 -35.075 1.00 51.28 85 VAL A C 1
ATOM 654 O O . VAL A 1 85 ? 28.789 -0.115 -35.423 1.00 51.28 85 VAL A O 1
ATOM 657 N N . PRO A 1 86 ? 28.674 2.065 -35.964 1.00 45.06 86 PRO A N 1
ATOM 658 C CA . PRO A 1 86 ? 29.205 1.882 -37.312 1.00 45.06 86 PRO A CA 1
ATOM 659 C C . PRO A 1 86 ? 30.734 2.053 -37.339 1.00 45.06 86 PRO A C 1
ATOM 661 O O . PRO A 1 86 ? 31.294 2.953 -36.716 1.00 45.06 86 PRO A O 1
ATOM 664 N N . SER A 1 87 ? 31.398 1.165 -38.076 1.00 54.75 87 SER A N 1
ATOM 665 C CA . SER A 1 87 ? 32.837 1.182 -38.374 1.00 54.75 87 SER A CA 1
ATOM 666 C C . SER A 1 87 ? 33.225 2.365 -39.278 1.00 54.75 87 SER A C 1
ATOM 668 O O . SER A 1 87 ? 32.435 2.721 -40.153 1.00 54.75 87 SER A O 1
ATOM 670 N N . PRO A 1 88 ? 34.470 2.870 -39.191 1.00 47.03 88 PRO A N 1
ATOM 671 C CA . PRO A 1 88 ? 35.158 3.349 -40.389 1.00 47.03 88 PRO A CA 1
ATOM 672 C C . PRO A 1 88 ? 36.566 2.747 -40.573 1.00 47.03 88 PRO A C 1
ATOM 674 O O . PRO A 1 88 ? 37.185 2.230 -39.647 1.00 47.03 88 PRO A O 1
ATOM 677 N N . GLN A 1 89 ? 36.999 2.774 -41.832 1.00 49.12 89 GLN A N 1
ATOM 678 C CA . GLN A 1 89 ? 38.108 2.060 -42.488 1.00 49.12 89 GLN A CA 1
ATOM 679 C C . GLN A 1 89 ? 39.382 2.980 -42.590 1.00 49.12 89 GLN A C 1
ATOM 681 O O . GLN A 1 89 ? 39.421 3.970 -41.868 1.00 49.12 89 GLN A O 1
ATOM 686 N N . PRO A 1 90 ? 40.438 2.719 -43.409 1.00 61.19 90 PRO A N 1
ATOM 687 C CA . PRO A 1 90 ? 41.775 2.230 -42.999 1.00 61.19 90 PRO A CA 1
ATOM 688 C C . PRO A 1 90 ? 43.013 3.152 -43.286 1.00 61.19 90 PRO A C 1
ATOM 690 O O . PRO A 1 90 ? 42.891 4.145 -43.993 1.00 61.19 90 PRO A O 1
ATOM 693 N N . ALA A 1 91 ? 44.210 2.667 -42.862 1.00 49.78 91 ALA A N 1
ATOM 694 C CA . ALA A 1 91 ? 45.607 2.888 -43.365 1.00 49.78 91 ALA A CA 1
ATOM 695 C C . ALA A 1 91 ? 46.359 4.203 -42.971 1.00 49.78 91 ALA A C 1
ATOM 697 O O . ALA A 1 91 ? 45.683 5.212 -42.799 1.00 49.78 91 ALA A O 1
ATOM 698 N N . PRO A 1 92 ? 47.720 4.240 -42.792 1.00 46.38 92 PRO A N 1
ATOM 699 C CA . PRO A 1 92 ? 48.763 3.585 -43.616 1.00 46.38 92 PRO A CA 1
ATOM 700 C C . PRO A 1 92 ? 49.928 2.847 -42.888 1.00 46.38 92 PRO A C 1
ATOM 702 O O . PRO A 1 92 ? 50.265 3.114 -41.740 1.00 46.38 92 PRO A O 1
ATOM 705 N N . THR A 1 93 ? 50.563 1.911 -43.609 1.00 51.19 93 THR A N 1
ATOM 706 C CA . THR A 1 93 ? 51.906 1.300 -43.380 1.00 51.19 93 THR A CA 1
ATOM 707 C C . THR A 1 93 ? 53.020 2.288 -43.794 1.00 51.19 93 THR A C 1
ATOM 709 O O . THR A 1 93 ? 52.695 3.150 -44.615 1.00 51.19 93 THR A O 1
ATOM 712 N N . PRO A 1 94 ? 54.303 2.228 -43.321 1.00 54.34 94 PRO A N 1
ATOM 713 C CA . PRO A 1 94 ? 55.299 1.148 -43.612 1.00 54.34 94 PRO A CA 1
ATOM 714 C C . PRO A 1 94 ? 56.467 1.044 -42.554 1.00 54.34 94 PRO A C 1
ATOM 716 O O . PRO A 1 94 ? 56.307 1.609 -41.475 1.00 54.34 94 PRO A O 1
ATOM 719 N N . PRO A 1 95 ? 57.675 0.449 -42.793 1.00 51.88 95 PRO A N 1
ATOM 720 C CA . PRO A 1 95 ? 58.123 -0.616 -43.708 1.00 51.88 95 PRO A CA 1
ATOM 721 C C . PRO A 1 95 ? 58.829 -1.825 -43.018 1.00 51.88 95 PRO A C 1
ATOM 723 O O . PRO A 1 95 ? 59.092 -1.866 -41.822 1.00 51.88 95 PRO A O 1
ATOM 726 N N . ALA A 1 96 ? 59.129 -2.804 -43.875 1.00 48.25 96 ALA A N 1
ATOM 727 C CA . ALA A 1 96 ? 59.684 -4.150 -43.727 1.00 48.25 96 ALA A CA 1
ATOM 728 C C . ALA A 1 96 ? 61.012 -4.378 -42.964 1.00 48.25 96 ALA A C 1
ATOM 730 O O . ALA A 1 96 ? 61.940 -3.581 -43.051 1.00 48.25 96 ALA A O 1
ATOM 731 N N . ALA A 1 97 ? 61.162 -5.604 -42.435 1.00 41.12 97 ALA A N 1
ATOM 732 C CA . ALA A 1 97 ? 62.437 -6.334 -42.415 1.00 41.12 97 ALA A CA 1
ATOM 733 C C . ALA A 1 97 ? 62.222 -7.868 -42.531 1.00 41.12 97 ALA A C 1
ATOM 735 O O . ALA A 1 97 ? 61.923 -8.554 -41.563 1.00 41.12 97 ALA A O 1
ATOM 736 N N . VAL A 1 98 ? 62.292 -8.339 -43.782 1.00 47.28 98 VAL A N 1
ATOM 737 C CA . VAL A 1 98 ? 62.862 -9.593 -44.335 1.00 47.28 98 VAL A CA 1
ATOM 738 C C . VAL A 1 98 ? 62.917 -10.880 -43.475 1.00 47.28 98 VAL A C 1
ATOM 740 O O . VAL A 1 98 ? 63.644 -10.933 -42.492 1.00 47.28 98 VAL A O 1
ATOM 743 N N . ALA A 1 99 ? 62.275 -11.957 -43.974 1.00 38.31 99 ALA A N 1
ATOM 744 C CA . ALA A 1 99 ? 62.869 -13.274 -44.335 1.00 38.31 99 ALA A CA 1
ATOM 745 C C . ALA A 1 99 ? 61.930 -14.486 -44.071 1.00 38.31 99 ALA A C 1
ATOM 747 O O . ALA A 1 99 ? 61.540 -14.756 -42.940 1.00 38.31 99 ALA A O 1
ATOM 748 N N . ALA A 1 100 ? 61.607 -15.246 -45.126 1.00 45.28 100 ALA A N 1
ATOM 749 C CA . ALA A 1 100 ? 61.033 -16.612 -45.103 1.00 45.28 100 ALA A CA 1
ATOM 750 C C . ALA A 1 100 ? 62.176 -17.676 -45.095 1.00 45.28 100 ALA A C 1
ATOM 752 O O . ALA A 1 100 ? 63.324 -17.231 -45.156 1.00 45.28 100 ALA A O 1
ATOM 753 N N . PRO A 1 101 ? 61.980 -19.030 -45.134 1.00 46.91 101 PRO A N 1
ATOM 754 C CA . PRO A 1 101 ? 60.773 -19.889 -45.133 1.00 46.91 101 PRO A CA 1
ATOM 755 C C . PRO A 1 101 ? 60.818 -21.102 -44.130 1.00 46.91 101 PRO A C 1
ATOM 757 O O . PRO A 1 101 ? 61.749 -21.253 -43.349 1.00 46.91 101 PRO A O 1
ATOM 760 N N . ALA A 1 102 ? 59.783 -21.965 -44.139 1.00 45.56 102 ALA A N 1
ATOM 761 C CA . ALA A 1 102 ? 59.583 -23.206 -43.336 1.00 45.56 102 ALA A CA 1
ATOM 762 C C . ALA A 1 102 ? 60.432 -24.427 -43.824 1.00 45.56 102 ALA A C 1
ATOM 764 O O . ALA A 1 102 ? 61.194 -24.236 -44.769 1.00 45.56 102 ALA A O 1
ATOM 765 N N . PRO A 1 103 ? 60.223 -25.717 -43.420 1.00 56.66 103 PRO A N 1
ATOM 766 C CA . PRO A 1 103 ? 59.808 -26.390 -42.163 1.00 56.66 103 PRO A CA 1
ATOM 767 C C . PRO A 1 103 ? 60.802 -27.517 -41.714 1.00 56.66 103 PRO A C 1
ATOM 769 O O . PRO A 1 103 ? 61.629 -27.970 -42.500 1.00 56.66 103 PRO A O 1
ATOM 772 N N . ALA A 1 104 ? 60.665 -28.100 -40.508 1.00 41.44 104 ALA A N 1
ATOM 773 C CA . ALA A 1 104 ? 61.276 -29.411 -40.196 1.00 41.44 104 ALA A CA 1
ATOM 774 C C . ALA A 1 104 ? 60.435 -30.265 -39.224 1.00 41.44 104 ALA A C 1
ATOM 776 O O . ALA A 1 104 ? 60.123 -29.860 -38.106 1.00 41.44 104 ALA A O 1
ATOM 777 N N . ARG A 1 105 ? 60.080 -31.476 -39.677 1.00 44.34 105 ARG A N 1
ATOM 778 C CA . ARG A 1 105 ? 59.502 -32.586 -38.897 1.00 44.34 105 ARG A CA 1
ATOM 779 C C . ARG A 1 105 ? 60.524 -33.118 -37.882 1.00 44.34 105 ARG A C 1
ATOM 781 O O . ARG A 1 105 ? 61.644 -33.427 -38.270 1.00 44.34 105 ARG A O 1
ATOM 788 N N . GLY A 1 106 ? 60.099 -33.383 -36.646 1.00 38.03 106 GLY A N 1
ATOM 789 C CA . GLY A 1 106 ? 60.882 -34.142 -35.663 1.00 38.03 106 GLY A CA 1
ATOM 790 C C . GLY A 1 106 ? 60.016 -34.641 -34.504 1.00 38.03 106 GLY A C 1
ATOM 791 O O . GLY A 1 106 ? 59.290 -33.869 -33.894 1.00 38.03 106 GLY A O 1
ATOM 792 N N . LYS A 1 107 ? 60.042 -35.954 -34.260 1.00 51.91 107 LYS A N 1
ATOM 793 C CA . LYS A 1 107 ? 59.253 -36.703 -33.266 1.00 51.91 107 LYS A CA 1
ATOM 794 C C . LYS A 1 107 ? 59.718 -36.437 -31.823 1.00 51.91 107 LYS A C 1
ATOM 796 O O . LYS A 1 107 ? 60.917 -36.319 -31.613 1.00 51.91 107 LYS A O 1
ATOM 801 N N . ALA A 1 108 ? 58.777 -36.513 -30.870 1.00 44.88 108 ALA A N 1
ATOM 802 C CA . ALA A 1 108 ? 58.864 -37.112 -29.518 1.00 44.88 108 ALA A CA 1
ATOM 803 C C . ALA A 1 108 ? 58.088 -36.277 -28.478 1.00 44.88 108 ALA A C 1
ATOM 805 O O . ALA A 1 108 ? 58.327 -35.088 -28.304 1.00 44.88 108 ALA A O 1
ATOM 806 N N . ARG A 1 109 ? 57.130 -36.919 -27.801 1.00 53.03 109 ARG A N 1
ATOM 807 C CA . ARG A 1 109 ? 56.217 -36.334 -26.807 1.00 53.03 109 ARG A CA 1
ATOM 808 C C . ARG A 1 109 ? 56.833 -36.404 -25.400 1.00 53.03 109 ARG A C 1
ATOM 810 O O . ARG A 1 109 ? 57.110 -37.518 -24.962 1.00 53.03 109 ARG A O 1
ATOM 817 N N . PRO A 1 110 ? 56.943 -35.289 -24.656 1.00 54.50 110 PRO A N 1
ATOM 818 C CA . PRO A 1 110 ? 57.093 -35.301 -23.202 1.00 54.50 110 PRO A CA 1
ATOM 819 C C . PRO A 1 110 ? 55.723 -35.138 -22.498 1.00 54.50 110 PRO A C 1
ATOM 821 O O . PRO A 1 110 ? 54.744 -34.743 -23.142 1.00 54.50 110 PRO A O 1
ATOM 824 N N . PRO A 1 111 ? 55.608 -35.487 -21.201 1.00 56.00 111 PRO A N 1
ATOM 825 C CA . PRO A 1 111 ? 54.336 -35.538 -20.475 1.00 56.00 111 PRO A CA 1
ATOM 826 C C . PRO A 1 111 ? 53.678 -34.158 -20.373 1.00 56.00 111 PRO A C 1
ATOM 828 O O . PRO A 1 111 ? 54.347 -33.152 -20.149 1.00 56.00 111 PRO A O 1
ATOM 831 N N . ALA A 1 112 ? 52.353 -34.116 -20.545 1.00 59.44 112 ALA A N 1
ATOM 832 C CA . ALA A 1 112 ? 51.593 -32.876 -20.445 1.00 59.44 112 ALA A CA 1
ATOM 833 C C . ALA A 1 112 ? 51.658 -32.346 -19.000 1.00 59.44 112 ALA A C 1
ATOM 835 O O . ALA A 1 112 ? 51.299 -33.089 -18.0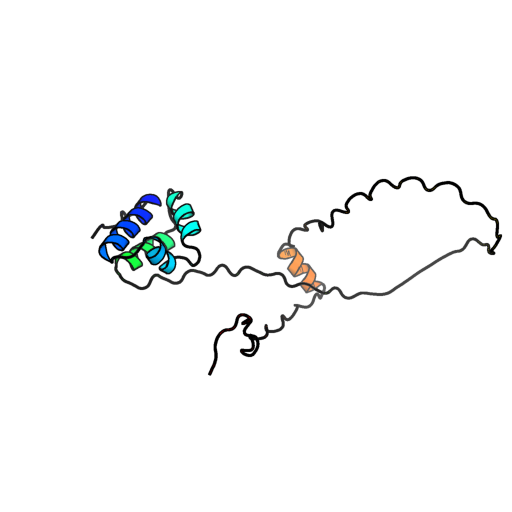82 1.00 59.44 112 ALA A O 1
ATOM 836 N N . PRO A 1 113 ? 52.080 -31.092 -18.766 1.00 56.25 113 PRO A N 1
ATOM 837 C CA . PRO A 1 113 ? 51.896 -30.470 -17.466 1.00 56.25 113 PRO A CA 1
ATOM 838 C C . PRO A 1 113 ? 50.391 -30.337 -17.212 1.00 56.25 113 PRO A C 1
ATOM 840 O O . PRO A 1 113 ? 49.647 -29.910 -18.098 1.00 56.25 113 PRO A O 1
ATOM 843 N N . VAL A 1 114 ? 49.931 -30.723 -16.019 1.00 61.38 114 VAL A N 1
ATOM 844 C CA . VAL A 1 114 ? 48.561 -30.448 -15.569 1.00 61.38 114 VAL A CA 1
ATOM 845 C C . VAL A 1 114 ? 48.391 -28.933 -15.595 1.00 61.38 114 VAL A C 1
ATOM 847 O O . VAL A 1 114 ? 48.932 -28.223 -14.750 1.00 61.38 114 VAL A O 1
ATOM 850 N N . ALA A 1 115 ? 47.705 -28.431 -16.620 1.00 57.88 115 ALA A N 1
ATOM 851 C CA . ALA A 1 115 ? 47.393 -27.022 -16.727 1.00 57.88 115 ALA A CA 1
ATOM 852 C C . ALA A 1 115 ? 46.522 -26.650 -15.526 1.00 57.88 115 ALA A C 1
ATOM 854 O O . ALA A 1 115 ? 45.455 -27.235 -15.320 1.00 57.88 115 ALA A O 1
ATOM 855 N N . ALA A 1 116 ? 46.985 -25.687 -14.730 1.00 69.12 116 ALA A N 1
ATOM 856 C CA . ALA A 1 116 ? 46.135 -25.030 -13.753 1.00 69.12 116 ALA A CA 1
ATOM 857 C C . ALA A 1 116 ? 44.836 -24.577 -14.453 1.00 69.12 116 ALA A C 1
ATOM 859 O O . ALA A 1 116 ? 44.905 -24.121 -15.604 1.00 69.12 116 ALA A O 1
ATOM 860 N N . PRO A 1 117 ? 43.657 -24.712 -13.811 1.00 66.50 117 PRO A N 1
ATOM 861 C CA . PRO A 1 117 ? 42.413 -24.244 -14.406 1.00 66.50 117 PRO A CA 1
ATOM 862 C C . PRO A 1 117 ? 42.577 -22.772 -14.807 1.00 66.50 117 PRO A C 1
ATOM 864 O O . PRO A 1 117 ? 43.176 -22.003 -14.047 1.00 66.50 117 PRO A O 1
ATOM 867 N N . PRO A 1 118 ? 42.094 -22.360 -15.995 1.00 66.00 118 PRO A N 1
ATOM 868 C CA . PRO A 1 118 ? 42.259 -20.985 -16.435 1.00 66.00 118 PRO A CA 1
ATOM 869 C C . PRO A 1 118 ? 41.639 -20.044 -15.393 1.00 66.00 118 PRO A C 1
ATOM 871 O O . PRO A 1 118 ? 40.571 -20.362 -14.853 1.00 66.00 118 PRO A O 1
ATOM 874 N N . PRO A 1 119 ? 42.258 -18.883 -15.108 1.00 62.62 119 PRO A N 1
ATOM 875 C CA . PRO A 1 119 ? 41.623 -17.890 -14.259 1.00 62.62 119 PRO A CA 1
ATOM 876 C C . PRO A 1 119 ? 40.262 -17.550 -14.868 1.00 62.62 119 PRO A C 1
ATOM 878 O O . PRO A 1 119 ? 40.158 -17.271 -16.068 1.00 62.62 119 PRO A O 1
ATOM 881 N N . ARG A 1 120 ? 39.206 -17.628 -14.048 1.00 63.12 120 ARG A N 1
ATOM 882 C CA . ARG A 1 120 ? 37.856 -17.224 -14.447 1.00 63.12 120 ARG A CA 1
ATOM 883 C C . ARG A 1 120 ? 37.953 -15.800 -14.991 1.00 63.12 120 ARG A C 1
ATOM 885 O O . ARG A 1 120 ? 38.257 -14.876 -14.246 1.00 63.12 120 ARG A O 1
ATOM 892 N N . ARG A 1 121 ? 37.735 -15.627 -16.297 1.00 55.81 121 ARG A N 1
ATOM 893 C CA . ARG A 1 121 ? 37.616 -14.296 -16.891 1.00 55.81 121 ARG A CA 1
ATOM 894 C C . ARG A 1 121 ? 36.334 -13.684 -16.347 1.00 55.81 121 ARG A C 1
ATOM 896 O O . ARG A 1 121 ? 35.241 -14.069 -16.763 1.00 55.81 121 ARG A O 1
ATOM 903 N N . ASP A 1 122 ? 36.469 -12.761 -15.406 1.00 56.88 122 ASP A N 1
ATOM 904 C CA . ASP A 1 122 ? 35.379 -11.889 -14.999 1.00 56.88 122 ASP A CA 1
ATOM 905 C C . ASP A 1 122 ? 34.945 -11.064 -16.218 1.00 56.88 122 ASP A C 1
ATOM 907 O O . ASP A 1 122 ? 35.512 -10.023 -16.534 1.00 56.88 122 ASP A O 1
ATOM 911 N N . ASN A 1 123 ? 33.912 -11.533 -16.922 1.00 57.22 123 ASN A N 1
ATOM 912 C CA . ASN A 1 123 ? 33.238 -10.820 -18.014 1.00 57.22 123 ASN A CA 1
ATOM 913 C C . ASN A 1 123 ? 32.394 -9.641 -17.486 1.00 57.22 123 ASN A C 1
ATOM 915 O O . ASN A 1 123 ? 31.280 -9.388 -17.949 1.00 57.22 123 ASN A O 1
ATOM 919 N N . ARG A 1 124 ? 32.888 -8.912 -16.484 1.00 57.81 124 ARG A N 1
ATOM 920 C CA . ARG A 1 124 ? 32.239 -7.701 -15.988 1.00 57.81 124 ARG A CA 1
ATOM 921 C C . ARG A 1 124 ? 32.714 -6.543 -16.850 1.00 57.81 124 ARG A C 1
ATOM 923 O O . ARG A 1 124 ? 33.819 -6.040 -16.682 1.00 57.81 124 ARG A O 1
ATOM 930 N N . LYS A 1 125 ? 31.875 -6.144 -17.809 1.00 61.09 125 LYS A N 1
ATOM 931 C CA . LYS A 1 125 ? 32.074 -4.906 -18.572 1.00 61.09 125 LYS A CA 1
ATOM 932 C C . LYS A 1 125 ? 32.267 -3.749 -17.577 1.00 61.09 125 LYS A C 1
ATOM 934 O O . LYS A 1 125 ? 31.446 -3.635 -16.663 1.00 61.09 125 LYS A O 1
ATOM 939 N N . PRO A 1 126 ? 33.316 -2.919 -17.717 1.00 61.62 126 PRO A N 1
ATOM 940 C CA . PRO A 1 126 ? 33.527 -1.797 -16.815 1.00 61.62 126 PRO A CA 1
ATOM 941 C C . PRO A 1 126 ? 32.336 -0.846 -16.929 1.00 61.62 126 PRO A C 1
ATOM 943 O O . PRO A 1 126 ? 31.979 -0.399 -18.021 1.00 61.62 126 PRO A O 1
ATOM 946 N N . TRP A 1 127 ? 31.685 -0.586 -15.796 1.00 61.03 127 TRP A N 1
ATOM 947 C CA . TRP A 1 127 ? 30.586 0.367 -15.721 1.00 61.03 127 TRP A CA 1
ATOM 948 C C . TRP A 1 127 ? 31.100 1.739 -16.152 1.00 61.03 127 TRP A C 1
ATOM 950 O O . TRP A 1 127 ? 31.959 2.320 -15.492 1.00 61.03 127 TRP A O 1
ATOM 960 N N . THR A 1 128 ? 30.594 2.242 -17.276 1.00 70.19 128 THR A N 1
ATOM 961 C CA . THR A 1 128 ? 30.888 3.604 -17.723 1.00 70.19 128 THR A CA 1
ATOM 962 C C . THR A 1 128 ? 29.720 4.494 -17.298 1.00 70.19 128 THR A C 1
ATOM 964 O O . THR A 1 128 ? 28.574 4.142 -17.591 1.00 70.19 128 THR A O 1
ATOM 967 N N . PRO A 1 129 ? 29.961 5.606 -16.585 1.00 71.81 129 PRO A N 1
ATOM 968 C CA . PRO A 1 129 ? 28.891 6.502 -16.167 1.00 71.81 129 PRO A CA 1
ATOM 969 C C . PRO A 1 129 ? 28.191 7.134 -17.385 1.00 71.81 129 PRO A C 1
ATOM 971 O O . PRO A 1 129 ? 28.829 7.342 -18.421 1.00 71.81 129 PRO A O 1
ATOM 974 N N . PRO A 1 130 ? 26.883 7.432 -17.294 1.00 77.06 130 PRO A N 1
ATOM 975 C CA . PRO A 1 130 ? 26.151 8.074 -18.382 1.00 77.06 130 PRO A CA 1
ATOM 976 C C . PRO A 1 130 ? 26.686 9.490 -18.645 1.00 77.06 130 PRO A C 1
ATOM 978 O O . PRO A 1 130 ? 26.999 10.219 -17.704 1.00 77.06 130 PRO A O 1
ATOM 981 N N . LEU A 1 131 ? 26.776 9.875 -19.925 1.00 77.94 131 LEU A N 1
ATOM 982 C CA . LEU A 1 131 ? 27.238 11.209 -20.323 1.00 77.94 131 LEU A CA 1
ATOM 983 C C . LEU A 1 131 ? 26.250 12.289 -19.879 1.00 77.94 131 LEU A C 1
ATOM 985 O O . LEU A 1 131 ? 25.031 12.098 -19.937 1.00 77.94 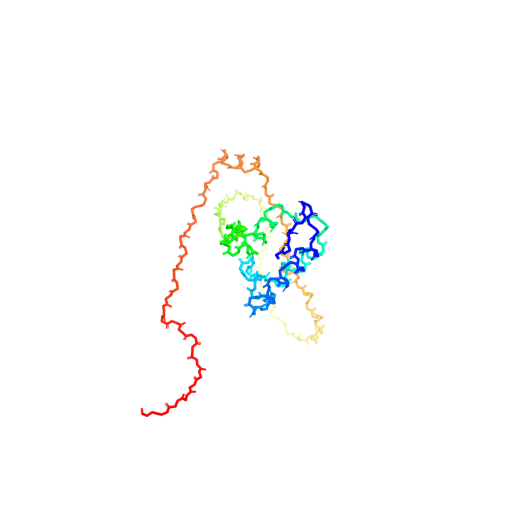131 LEU A O 1
ATOM 989 N N . THR A 1 132 ? 26.796 13.435 -19.487 1.00 83.62 132 THR A N 1
ATOM 990 C CA . THR A 1 132 ? 26.030 14.625 -19.116 1.00 83.62 132 THR A CA 1
ATOM 991 C C . THR A 1 132 ? 25.386 15.276 -20.342 1.00 83.62 132 THR A C 1
ATOM 993 O O . THR A 1 132 ? 25.749 14.998 -21.484 1.00 83.62 132 THR A O 1
ATOM 996 N N . PHE A 1 133 ? 24.413 16.153 -20.102 1.00 72.62 133 PHE A N 1
ATOM 997 C CA . PHE A 1 133 ? 23.666 16.853 -21.148 1.00 72.62 133 PHE A CA 1
ATOM 998 C C . PHE A 1 133 ? 24.564 17.678 -22.087 1.00 72.62 133 PHE A C 1
ATOM 1000 O O . PHE A 1 133 ? 24.432 17.567 -23.301 1.00 72.62 133 PHE A O 1
ATOM 1007 N N . GLU A 1 134 ? 25.532 18.419 -21.543 1.00 81.88 134 GLU A N 1
ATOM 1008 C CA . GLU A 1 134 ? 26.477 19.223 -22.338 1.00 81.88 134 GLU A CA 1
ATOM 1009 C C . GLU A 1 134 ? 27.270 18.362 -23.331 1.00 81.88 134 GLU A C 1
ATOM 1011 O O . GLU A 1 134 ? 27.364 18.672 -24.517 1.00 81.88 134 GLU A O 1
ATOM 1016 N N . GLN A 1 135 ? 27.735 17.192 -22.883 1.00 77.25 135 GLN A N 1
ATOM 1017 C CA . GLN A 1 135 ? 28.435 16.240 -23.748 1.00 77.25 135 GLN A CA 1
ATOM 1018 C C . GLN A 1 135 ? 27.517 15.610 -24.806 1.00 77.25 135 GLN A C 1
ATOM 1020 O O . GLN A 1 135 ? 27.980 15.192 -25.869 1.00 77.25 135 GLN A O 1
ATOM 1025 N N . GLN A 1 136 ? 26.214 15.505 -24.532 1.00 74.88 136 GLN A N 1
ATOM 1026 C CA . GLN A 1 136 ? 25.233 15.055 -25.522 1.00 74.88 136 GLN A CA 1
ATOM 1027 C C . GLN A 1 136 ? 24.984 16.138 -26.582 1.00 74.88 136 GLN A C 1
ATOM 1029 O O . GLN A 1 136 ? 24.830 15.806 -27.758 1.00 74.88 136 GLN A O 1
ATOM 1034 N N . LEU A 1 137 ? 25.002 17.415 -26.188 1.00 78.12 137 LEU A N 1
ATOM 1035 C CA . LEU A 1 137 ? 24.784 18.558 -27.072 1.00 78.12 137 LEU A CA 1
ATOM 1036 C C . LEU A 1 137 ? 25.976 18.793 -28.011 1.00 78.12 137 LEU A C 1
ATOM 1038 O O . LEU A 1 137 ? 25.776 18.961 -29.213 1.00 78.12 137 LEU A O 1
ATOM 1042 N N . GLU A 1 138 ? 27.208 18.673 -27.509 1.00 75.00 138 GLU A N 1
ATOM 1043 C CA . GLU A 1 138 ? 28.417 18.678 -28.347 1.00 75.00 138 GLU A CA 1
ATOM 1044 C C . GLU A 1 138 ? 28.400 17.546 -29.382 1.00 75.00 138 GLU A C 1
ATOM 1046 O O . GLU A 1 138 ? 28.736 17.756 -30.546 1.00 75.00 138 GLU A O 1
ATOM 1051 N N . ARG A 1 139 ? 27.940 16.347 -29.005 1.00 75.75 139 ARG A N 1
ATOM 1052 C CA . ARG A 1 139 ? 27.838 15.215 -29.942 1.00 75.75 139 ARG A CA 1
ATOM 1053 C C . ARG A 1 139 ? 26.776 15.422 -31.018 1.00 75.75 139 ARG A C 1
ATOM 1055 O O . ARG A 1 139 ? 26.979 14.995 -32.153 1.00 75.75 139 ARG A O 1
ATOM 1062 N N . LEU A 1 140 ? 25.670 16.087 -30.689 1.00 68.62 140 LEU A N 1
ATOM 1063 C CA . LEU A 1 140 ? 24.653 16.489 -31.665 1.00 68.62 140 LEU A CA 1
ATOM 1064 C C . LEU A 1 140 ? 25.194 17.543 -32.641 1.00 68.62 140 LEU A C 1
ATOM 1066 O O . LEU A 1 140 ? 24.961 17.425 -33.842 1.00 68.62 140 LEU A O 1
ATOM 1070 N N . GLN A 1 141 ? 25.972 18.517 -32.155 1.00 70.75 141 GLN A N 1
ATOM 1071 C CA . GLN A 1 141 ? 26.635 19.519 -33.002 1.00 70.75 141 GLN A CA 1
ATOM 1072 C C . GLN A 1 141 ? 27.723 18.908 -33.897 1.00 70.75 141 GLN A C 1
ATOM 1074 O O . GLN A 1 141 ? 27.890 19.328 -35.038 1.00 70.75 141 GLN A O 1
ATOM 1079 N N . GLN A 1 142 ? 28.399 17.857 -33.425 1.00 71.19 142 GLN A N 1
ATOM 1080 C CA . GLN A 1 142 ? 29.330 17.038 -34.212 1.00 71.19 142 GLN A CA 1
ATOM 1081 C C . GLN A 1 142 ? 28.622 16.075 -35.189 1.00 71.19 142 GLN A C 1
ATOM 1083 O O . GLN A 1 142 ? 29.278 15.273 -35.854 1.00 71.19 142 GLN A O 1
ATOM 1088 N N . GLY A 1 143 ? 27.290 16.152 -35.306 1.00 56.97 143 GLY A N 1
ATOM 1089 C CA . GLY A 1 143 ? 26.510 15.451 -36.326 1.00 56.97 143 GLY A CA 1
ATOM 1090 C C . GLY A 1 143 ? 26.002 14.063 -35.930 1.00 56.97 143 GLY A C 1
ATOM 1091 O O . GLY A 1 143 ? 25.581 13.301 -36.806 1.00 56.97 143 GLY A O 1
ATOM 1092 N N . ALA A 1 144 ? 26.010 13.700 -34.642 1.00 66.06 144 ALA A N 1
ATOM 1093 C CA . ALA A 1 144 ? 25.420 12.443 -34.188 1.00 66.06 1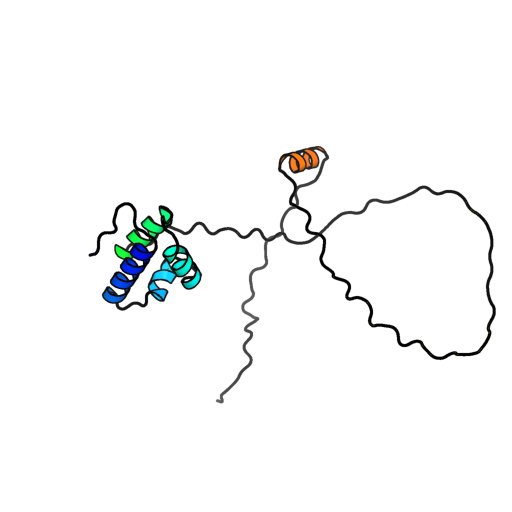44 ALA A CA 1
ATOM 1094 C C . ALA A 1 144 ? 23.899 12.431 -34.436 1.00 66.06 144 ALA A C 1
ATOM 1096 O O . ALA A 1 144 ? 23.179 13.333 -34.013 1.00 66.06 144 ALA A O 1
ATOM 1097 N N . ARG A 1 145 ? 23.391 11.396 -35.118 1.00 59.91 145 ARG A N 1
ATOM 1098 C CA . ARG A 1 145 ? 21.954 11.259 -35.403 1.00 59.91 145 ARG A CA 1
ATOM 1099 C C . ARG A 1 145 ? 21.205 10.615 -34.238 1.00 59.91 145 ARG A C 1
ATOM 1101 O O . ARG A 1 145 ? 21.670 9.640 -33.649 1.00 59.91 145 ARG A O 1
ATOM 1108 N N . LEU A 1 146 ? 20.016 11.145 -33.955 1.00 58.25 146 LEU A N 1
ATOM 1109 C CA . LEU A 1 146 ? 19.059 10.579 -33.004 1.00 58.25 146 LEU A CA 1
ATOM 1110 C C . LEU A 1 146 ? 18.610 9.186 -33.477 1.00 58.25 146 LEU A C 1
ATOM 1112 O O . LEU A 1 146 ? 18.238 9.004 -34.634 1.00 58.25 146 LEU A O 1
ATOM 1116 N N . VAL A 1 147 ? 18.672 8.198 -32.582 1.00 55.69 147 VAL A N 1
ATOM 1117 C CA . VAL A 1 147 ? 18.283 6.809 -32.868 1.00 55.69 147 VAL A CA 1
ATOM 1118 C C . VAL A 1 147 ? 16.761 6.677 -32.760 1.00 55.69 147 VAL A C 1
ATOM 1120 O O . VAL A 1 147 ? 16.204 6.860 -31.679 1.00 55.69 147 VAL A O 1
ATOM 1123 N N . GLU A 1 148 ? 16.082 6.329 -33.856 1.00 51.66 148 GLU A N 1
ATOM 1124 C CA . GLU A 1 148 ? 14.652 5.991 -33.834 1.00 51.66 148 GLU A CA 1
ATOM 1125 C C . GLU A 1 148 ? 14.421 4.592 -33.244 1.00 51.66 148 GLU A C 1
ATOM 1127 O O . GLU A 1 148 ? 14.968 3.587 -33.705 1.00 51.66 148 GLU A O 1
ATOM 1132 N N . VAL A 1 149 ? 13.585 4.516 -32.208 1.00 55.25 149 VAL A N 1
ATOM 1133 C CA . VAL A 1 149 ? 13.257 3.270 -31.504 1.00 55.25 149 VAL A CA 1
ATOM 1134 C C . VAL A 1 149 ? 12.070 2.587 -32.191 1.00 55.25 149 VAL A C 1
ATOM 1136 O O . VAL A 1 149 ? 10.980 3.150 -32.266 1.00 55.25 149 VAL A O 1
ATOM 1139 N N . ARG A 1 150 ? 12.256 1.350 -32.676 1.00 47.62 150 ARG A N 1
ATOM 1140 C CA . ARG A 1 150 ? 11.176 0.548 -33.288 1.00 47.62 150 ARG A CA 1
ATOM 1141 C C . ARG A 1 150 ? 10.063 0.206 -32.278 1.00 47.62 150 ARG A C 1
ATOM 1143 O O . ARG A 1 150 ? 10.373 -0.137 -31.136 1.00 47.62 150 ARG A O 1
ATOM 1150 N N . PRO A 1 151 ? 8.783 0.185 -32.698 1.00 56.41 151 PRO A N 1
ATOM 1151 C CA . PRO A 1 151 ? 7.679 -0.224 -31.834 1.00 56.41 151 PRO A CA 1
ATOM 1152 C C . PRO A 1 151 ? 7.734 -1.725 -31.484 1.00 56.41 151 PRO A C 1
ATOM 1154 O O . PRO A 1 151 ? 8.017 -2.573 -32.334 1.00 56.41 151 PRO A O 1
ATOM 1157 N N . LEU A 1 152 ? 7.457 -2.047 -30.213 1.00 57.19 152 LEU A N 1
ATOM 1158 C CA . LEU A 1 152 ? 7.453 -3.403 -29.643 1.00 57.19 152 LEU A CA 1
ATOM 1159 C C . LEU A 1 152 ? 6.293 -4.249 -30.215 1.00 57.19 152 LEU A C 1
ATOM 1161 O O . LEU A 1 152 ? 5.157 -3.779 -30.272 1.00 57.19 152 LEU A O 1
ATOM 1165 N N . ARG A 1 153 ? 6.550 -5.509 -30.601 1.00 58.19 153 ARG A N 1
ATOM 1166 C CA . ARG A 1 153 ? 5.496 -6.441 -31.060 1.00 58.19 153 ARG A CA 1
ATOM 1167 C C . ARG A 1 153 ? 4.524 -6.785 -29.918 1.00 58.19 153 ARG A C 1
ATOM 1169 O O . ARG A 1 153 ? 4.956 -6.978 -28.783 1.00 58.19 153 ARG A O 1
ATOM 1176 N N . ARG A 1 154 ? 3.222 -6.887 -30.226 1.00 55.47 154 ARG A N 1
ATOM 1177 C CA . ARG A 1 154 ? 2.180 -7.401 -29.312 1.00 55.47 154 ARG A CA 1
ATOM 1178 C C . ARG A 1 154 ? 2.227 -8.936 -29.250 1.00 55.47 154 ARG A C 1
ATOM 1180 O O . ARG A 1 154 ? 2.613 -9.565 -30.229 1.00 55.47 154 ARG A O 1
ATOM 1187 N N . ALA A 1 155 ? 1.869 -9.510 -28.099 1.00 51.66 155 ALA A N 1
ATOM 1188 C CA . ALA A 1 155 ? 1.871 -10.956 -27.870 1.00 51.66 155 ALA A CA 1
ATOM 1189 C C . ALA A 1 155 ? 0.702 -11.645 -28.595 1.00 51.66 155 ALA A C 1
ATOM 1191 O O . ALA A 1 155 ? -0.433 -11.183 -28.500 1.00 51.66 155 ALA A O 1
ATOM 1192 N N . ASP A 1 156 ? 1.000 -12.736 -29.302 1.00 52.62 156 ASP A N 1
ATOM 1193 C CA . ASP A 1 156 ? 0.034 -13.564 -30.030 1.00 52.62 156 ASP A CA 1
ATOM 1194 C C . ASP A 1 156 ? -0.608 -14.605 -29.097 1.00 52.62 156 ASP A C 1
ATOM 1196 O O . ASP A 1 156 ? 0.085 -15.257 -28.313 1.00 52.62 156 ASP A O 1
ATOM 1200 N N . HIS A 1 157 ? -1.925 -14.797 -29.195 1.00 56.03 157 HIS A N 1
ATOM 1201 C CA . HIS A 1 157 ? -2.699 -15.699 -28.325 1.00 56.03 157 HIS A CA 1
ATOM 1202 C C . HIS A 1 157 ? -2.434 -17.198 -28.572 1.00 56.03 157 HIS A C 1
ATOM 1204 O O . HIS A 1 157 ? -2.904 -18.037 -27.809 1.00 56.03 157 HIS A O 1
ATOM 1210 N N . ALA A 1 158 ? -1.673 -17.544 -29.613 1.00 57.66 158 ALA A N 1
ATOM 1211 C CA . ALA A 1 158 ? -1.390 -18.926 -30.005 1.00 57.66 158 ALA A CA 1
ATOM 1212 C C . ALA A 1 158 ? -0.331 -19.636 -29.136 1.00 57.66 158 ALA A C 1
ATOM 1214 O O . ALA A 1 158 ? -0.142 -20.842 -29.269 1.00 57.66 158 ALA A O 1
ATOM 1215 N N . PHE A 1 159 ? 0.355 -18.922 -28.238 1.00 51.16 159 PHE A N 1
ATOM 1216 C CA . PHE A 1 159 ? 1.363 -19.502 -27.346 1.00 51.16 159 PHE A CA 1
ATOM 1217 C C . PHE A 1 159 ? 0.858 -19.565 -25.901 1.00 51.16 159 PHE A C 1
ATOM 1219 O O . PHE A 1 159 ? 1.393 -18.922 -24.998 1.00 51.16 159 PHE A O 1
ATOM 1226 N N . THR A 1 160 ? -0.180 -20.365 -25.657 1.00 54.50 160 THR A N 1
ATOM 1227 C CA . THR A 1 160 ? -0.460 -20.866 -24.309 1.00 54.50 160 THR A CA 1
ATOM 1228 C C . THR A 1 160 ? 0.604 -21.893 -23.945 1.00 54.50 160 THR A C 1
ATOM 1230 O O . THR A 1 160 ? 0.660 -22.975 -24.526 1.00 54.50 160 THR A O 1
ATOM 1233 N N . LEU A 1 161 ? 1.444 -21.570 -22.962 1.00 58.00 161 LEU A N 1
ATOM 1234 C CA . LEU A 1 161 ? 2.333 -22.531 -22.313 1.00 58.00 161 LEU A CA 1
ATOM 1235 C C . LEU A 1 161 ? 1.481 -23.437 -21.400 1.00 58.00 161 LEU A C 1
ATOM 1237 O O . LEU A 1 161 ? 1.457 -23.276 -20.185 1.00 58.00 161 LEU A O 1
ATOM 1241 N N . GLY A 1 162 ? 0.692 -24.321 -22.012 1.00 42.75 162 GLY A N 1
ATOM 1242 C CA . GLY A 1 162 ? -0.200 -25.273 -21.356 1.00 42.75 162 GLY A CA 1
ATOM 1243 C C . GLY A 1 162 ? 0.208 -26.693 -21.717 1.00 42.75 162 GLY A C 1
ATOM 1244 O O . GLY A 1 162 ? -0.116 -27.180 -22.794 1.00 42.75 162 GLY A O 1
ATOM 1245 N N . GLY A 1 163 ? 0.935 -27.346 -20.815 1.00 47.22 163 GLY A N 1
ATOM 1246 C CA . GLY A 1 163 ? 1.316 -28.748 -20.923 1.00 47.22 163 GLY A CA 1
ATOM 1247 C C . GLY A 1 163 ? 1.128 -29.455 -19.590 1.00 47.22 163 GLY A C 1
ATOM 1248 O O . GLY A 1 163 ? 2.109 -29.722 -18.910 1.00 47.22 163 GLY A O 1
ATOM 1249 N N . VAL A 1 164 ? -0.120 -29.741 -19.218 1.00 45.75 164 VAL A N 1
ATOM 1250 C CA . VAL A 1 164 ? -0.486 -30.867 -18.340 1.00 45.75 164 VAL A CA 1
ATOM 1251 C C . VAL A 1 164 ? -1.951 -31.222 -18.599 1.00 45.75 164 VAL A C 1
ATOM 1253 O O . VAL A 1 164 ? -2.809 -30.344 -18.584 1.00 45.75 164 VAL A O 1
ATOM 1256 N N . GLY A 1 165 ? -2.198 -32.493 -18.923 1.00 41.38 165 GLY A N 1
ATOM 1257 C CA . GLY A 1 165 ? -3.489 -33.012 -19.374 1.00 41.38 165 GLY A CA 1
ATOM 1258 C C . GLY A 1 165 ? -4.404 -33.584 -18.285 1.00 41.38 165 GLY A C 1
ATOM 1259 O O . GLY A 1 165 ? -4.185 -33.377 -17.094 1.00 41.38 165 GLY A O 1
ATOM 1260 N N . SER A 1 166 ? -5.371 -34.369 -18.782 1.00 41.25 166 SER A N 1
ATOM 1261 C CA . SER A 1 166 ? -6.512 -35.065 -18.146 1.00 41.25 166 SER A CA 1
ATOM 1262 C C . SER A 1 166 ? -7.833 -34.276 -18.214 1.00 41.25 166 SER A C 1
ATOM 1264 O O . SER A 1 166 ? -7.892 -33.148 -17.751 1.00 41.25 166 SER A O 1
ATOM 1266 N N . GLY A 1 167 ? -8.932 -34.796 -18.775 1.00 34.38 167 GLY A N 1
ATOM 1267 C CA . GLY A 1 167 ? -9.236 -36.182 -19.142 1.00 34.38 167 GLY A CA 1
ATOM 1268 C C . GLY A 1 167 ? -10.331 -36.337 -20.208 1.00 34.38 167 GLY A C 1
ATOM 1269 O O . GLY A 1 167 ? -10.876 -35.362 -20.716 1.00 34.38 167 GLY A O 1
ATOM 1270 N N . MET A 1 168 ? -10.550 -37.611 -20.544 1.00 34.59 168 MET A N 1
ATOM 1271 C CA . MET A 1 168 ? -11.421 -38.191 -21.573 1.00 34.59 168 MET A CA 1
ATOM 1272 C C . MET A 1 168 ? -12.827 -37.586 -21.678 1.00 34.59 168 MET A C 1
ATOM 1274 O O . MET A 1 168 ? -13.507 -37.438 -20.663 1.00 34.59 168 MET A O 1
ATOM 1278 N N . LEU A 1 169 ? -13.281 -37.412 -22.923 1.00 32.50 169 LEU A N 1
ATOM 1279 C CA . LEU A 1 169 ? -14.447 -38.086 -23.517 1.00 32.50 169 LEU A CA 1
ATOM 1280 C C . LEU A 1 169 ? -14.367 -37.989 -25.046 1.00 32.50 169 LEU A C 1
ATOM 1282 O O . LEU A 1 169 ? -13.997 -36.900 -25.539 1.00 32.50 169 LEU A O 1
#

=== Feature glossary ===
The record interleaves many kinds of information about one protein. Here is each kind framed as the question it answers.

Q: Are the domains correctly placed relative to each other?
A: Predicted aligned error is AlphaFold's pairwise confidence. Unlike pLDDT (per-residue), PAE is per-residue-pair and captures whether two parts of the structure are correctly placed relative to each other. Units are ångströms of expected positional error.

Q: Which residues are in helices, strands, or loops?
A: Eight-state secondary structure (DSSP): H is the canonical α-helix, G the tighter 3₁₀-helix, I the wider π-helix; E/B are β-structure, T and S are turns and bends, and '-' is everything else. DSSP derives these from the pattern of main-chain N–H···O=C hydrogen bonds, not from the sequence.

Q: What if only a Cα trace is available?
A: P-SEA three-state annotation labels each residue as helix, strand, or coil based purely on the geometry of the Cα trace. It serves as a fallback when the full backbone (and thus DSSP) is unavailable.

Q: What are the backbone torsion angles?
A: φ (phi) and ψ (psi) are the two rotatable backbone dihedrals per residue: φ is the C(i-1)–N–Cα–C torsion, ψ is the N–Cα–C–N(i+1) torsion, both in degrees on (−180°, 180°]. α-helical residues cluster near (−60°, −45°); β-strand residues near (−120°, +130°). A Ramachandran plot is simply a scatter of (φ, ψ) for every residue.

Q: What known structures does this most resemble?
A: Structural nearest neighbors (via Foldseek easy-search vs the PDB). Reported per hit: target PDB id, E-value, and alignment TM-score. A TM-score above ~0.5 is the conventional threshold for 'same fold'.

Q: What family and function is it annotated with?
A: Database cross-references. InterPro integrates a dozen domain/family signature databases into unified entries with residue-range hits. GO terms attach function/process/location labels with evidence codes. CATH codes position the fold in a four-level structural taxonomy. Organism is the NCBI-taxonomy species name.

Q: Which residues are buried vs exposed?
A: Solvent accessibility: the surface area of each residue that a 1.4 Å water probe can touch, in Å². When only backbone atoms are present the absolute values are lower than full-atom SASA (side chains contribute most of the area) and are flagged as backbone-only.

Q: What do the diagnostic plots show?
A: Three diagnostic plots accompany the record. The Cα contact map visualizes the tertiary structure as a 2D adjacency matrix (8 Å cutoff, sequence-local contacts suppressed). The Ramachandran plot shows the distribution of backbone (φ, ψ) torsions, with points in the α and β basins reflecting secondary structure content. The PAE plot shows AlphaFold's inter-residue confidence as a color matrix.

Q: What is the amino-acid chain?
A: The amino-acid sequence is the protein's primary structure: the linear order of residues from the N-terminus to the C-terminus, written in one-letter code. Everything else here — the 3D coordinates, the secondary structure, the domain annotations — is ultimately a consequence of this string.

Q: What do the rendered images show?
A: The six renders are orthographic views along the three Cartesian axes in both directions. Representation (cartoon, sticks, or surface) and color scheme (sequence-rainbow or by-chain) vary across proteins so the training set covers all the common visualization conventions.

Q: Where is each backbone atom in 3D?
A: The mmCIF table is the protein's shape written out atom by atom. For each backbone N, Cα, C, and carbonyl O, it records an (x, y, z) coordinate triple in Å plus the residue type, chain letter, and residue number.

Q: How mobile is each atom in the crystal?
A: For experimental (PDB) structures, the B-factor (temperature factor) quantifies the positional spread of each atom in the crystal — a combination of thermal vibration and static disorder — in units of Å². High B-factors mark flexible loops or poorly resolved regions; low B-factors mark the rigid, well-ordered core.

Q: How big and how compact is the whole molecule?
A: Three whole-structure scalars: the radius of gyration (RMS distance of Cα from centroid, in Å), the count of Cα–Cα contacts (pairs closer than 8 Å and separated by more than four residues in sequence — i.e. tertiary, not local, contacts), and the bounding-box dimensions. Together they distinguish compact globular folds from extended fibres or disordered chains.

Q: What does the local fold look like, residue by residue?
A: A 3Di character summarizes, for each residue, the relative orientation of the Cα frame of its nearest spatial neighbor. Because it encodes fold topology rather than chemistry, 3Di alignments detect re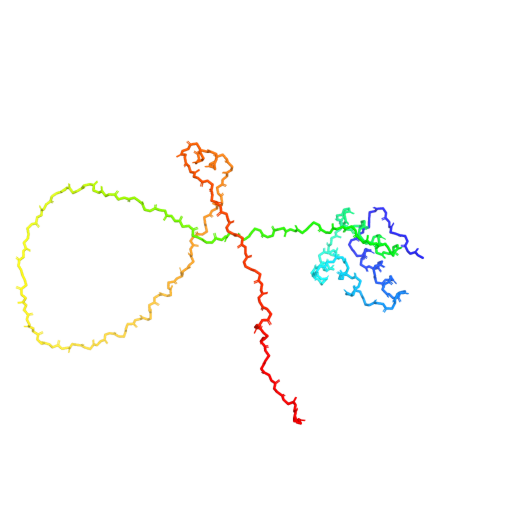mote structural similarity that sequence alignment misses.

Q: How confident is the AlphaFold model at each residue?
A: For AlphaFold models, the B-factor field carries pLDDT — the model's own estimate of local accuracy on a 0–100 scale. Regions with pLDDT<50 should be treated as essentially unmodeled; they often correspond to intrinsically disordered segments.